Protein AF-A0AAW2QHE3-F1 (afdb_monomer_lite)

pLDDT: mean 72.66, std 17.52, range [35.03, 93.75]

Foldseek 3Di:
DVVLVVVVVCVCVVPPPNDPPPCCVPVPDDPVLLVQQCSQVVCCVVVVDHDDLVPDEDEDPDDDPVVVVVSCVSNVHHHDDPQDADPQATDDPDPDDPVSCVSVVVVLVVVVVVCVPDPDDPVRSVVVNVVVVVVSVVVNCVVDPPPCVVVVVPPDD

Sequence (157 aa):
MEVWRIILHKRVQAAADFHYHWKCKEQGYCAICSGYKGCPDEFASDSGLKVNPNKSQVIVSRAAQSIRYEIVNIMGFQEGSLPIRYLGVPLVSTKLSIADCRPLLQKIDARLAGWSHLNLSFAGRTQLLRSVMSAMHAYWASIFLLRRQSLRKSKPE

Structure (mmCIF, N/CA/C/O backbone):
data_AF-A0AAW2QHE3-F1
#
_entry.id   AF-A0AAW2QHE3-F1
#
loop_
_atom_site.group_PDB
_atom_site.id
_atom_site.type_symbol
_atom_site.label_atom_id
_atom_site.label_alt_id
_atom_site.label_comp_id
_atom_site.label_asym_id
_atom_site.label_entity_id
_atom_site.label_seq_id
_atom_site.pdbx_PDB_ins_code
_atom_site.Cartn_x
_atom_site.Cartn_y
_atom_site.Cartn_z
_atom_site.occupancy
_atom_site.B_iso_or_equiv
_atom_site.auth_seq_id
_atom_site.auth_comp_id
_atom_site.auth_asym_id
_atom_site.auth_atom_id
_atom_site.pdbx_PDB_model_num
ATOM 1 N N . MET A 1 1 ? 3.419 -15.729 -7.453 1.00 39.88 1 MET A N 1
ATOM 2 C CA . MET A 1 1 ? 4.759 -15.156 -7.175 1.00 39.88 1 MET A CA 1
ATOM 3 C C . MET A 1 1 ? 5.870 -16.170 -7.432 1.00 39.88 1 MET A C 1
ATOM 5 O O . MET A 1 1 ? 6.833 -15.818 -8.096 1.00 39.88 1 MET A O 1
ATOM 9 N N . GLU A 1 2 ? 5.742 -17.424 -6.987 1.00 38.22 2 GLU A N 1
ATOM 10 C CA . GLU A 1 2 ? 6.794 -18.442 -7.177 1.00 38.22 2 GLU A CA 1
ATOM 11 C C . GLU A 1 2 ? 6.961 -18.906 -8.629 1.00 38.22 2 GLU A C 1
ATOM 13 O O . GLU A 1 2 ? 8.087 -18.998 -9.098 1.00 38.22 2 GLU A O 1
ATOM 18 N N . VAL A 1 3 ? 5.867 -19.068 -9.384 1.00 50.09 3 VAL A N 1
ATOM 19 C CA . VAL A 1 3 ? 5.917 -19.386 -10.828 1.00 50.09 3 VAL A CA 1
ATOM 20 C C . VAL A 1 3 ? 6.666 -18.305 -11.614 1.00 50.09 3 VAL A C 1
ATOM 22 O O . VAL A 1 3 ? 7.524 -18.609 -12.433 1.00 50.09 3 VAL A O 1
ATOM 25 N N . TRP A 1 4 ? 6.421 -17.034 -11.286 1.00 45.84 4 TRP A N 1
ATOM 26 C CA . TRP A 1 4 ? 7.129 -15.891 -11.868 1.00 45.84 4 TRP A CA 1
ATOM 27 C C . TRP A 1 4 ? 8.627 -15.937 -11.560 1.00 45.84 4 TRP A C 1
ATOM 29 O O . TRP A 1 4 ? 9.453 -15.741 -12.443 1.00 45.84 4 TRP A O 1
ATOM 39 N N . ARG A 1 5 ? 8.985 -16.264 -10.312 1.00 46.84 5 ARG A N 1
ATOM 40 C CA . ARG A 1 5 ? 10.380 -16.439 -9.904 1.00 46.84 5 ARG A CA 1
ATOM 41 C C . ARG A 1 5 ? 11.038 -17.595 -10.661 1.00 46.84 5 ARG A C 1
ATOM 43 O O . ARG A 1 5 ? 12.175 -17.442 -11.081 1.00 46.84 5 ARG A O 1
ATOM 50 N N . ILE A 1 6 ? 10.329 -18.703 -10.880 1.00 56.22 6 ILE A N 1
ATOM 51 C CA . ILE A 1 6 ? 10.828 -19.882 -11.604 1.00 56.22 6 ILE A CA 1
ATOM 52 C C . ILE A 1 6 ? 11.021 -19.583 -13.097 1.00 56.22 6 ILE A C 1
ATOM 54 O O . ILE A 1 6 ? 12.075 -19.909 -13.632 1.00 56.22 6 ILE A O 1
ATOM 58 N N . ILE A 1 7 ? 10.060 -18.934 -13.762 1.00 56.41 7 ILE A N 1
ATOM 59 C CA . ILE A 1 7 ? 10.158 -18.562 -15.187 1.00 56.41 7 ILE A CA 1
ATOM 60 C C . ILE A 1 7 ? 11.311 -17.574 -15.405 1.00 56.41 7 ILE A C 1
ATOM 62 O O . ILE A 1 7 ? 12.129 -17.748 -16.307 1.00 56.41 7 ILE A O 1
ATOM 66 N N . LEU A 1 8 ? 11.436 -16.577 -14.526 1.00 55.56 8 LEU A N 1
ATOM 67 C CA . LEU A 1 8 ? 12.483 -15.563 -14.622 1.00 55.56 8 LEU A CA 1
ATOM 68 C C . LEU A 1 8 ? 13.872 -16.159 -14.343 1.00 55.56 8 LEU A C 1
ATOM 70 O O . LEU A 1 8 ? 14.822 -15.856 -15.059 1.00 55.56 8 LEU A O 1
ATOM 74 N N . HIS A 1 9 ? 13.987 -17.075 -13.376 1.00 57.12 9 HIS A N 1
ATOM 75 C CA . HIS A 1 9 ? 15.238 -17.788 -13.097 1.00 57.12 9 HIS A CA 1
ATOM 76 C C . HIS A 1 9 ? 15.621 -18.750 -14.229 1.00 57.12 9 HIS A C 1
ATOM 78 O O . HIS A 1 9 ? 16.792 -18.832 -14.588 1.00 57.12 9 HIS A O 1
ATOM 84 N N . LYS A 1 10 ? 14.635 -19.421 -14.845 1.00 56.66 10 LYS A N 1
ATOM 85 C CA . LYS A 1 10 ? 14.847 -20.267 -16.026 1.00 56.66 10 LYS A CA 1
ATOM 86 C C . LYS A 1 10 ? 15.355 -19.459 -17.218 1.00 56.66 10 LYS A C 1
ATOM 88 O O . LYS A 1 10 ? 16.296 -19.904 -17.855 1.00 56.66 10 LYS A O 1
ATOM 93 N N . ARG A 1 11 ? 14.816 -18.262 -17.488 1.00 55.47 11 ARG A N 1
ATOM 94 C CA . ARG A 1 11 ? 15.337 -17.373 -18.547 1.00 55.47 11 ARG A CA 1
ATOM 95 C C . ARG A 1 11 ? 16.742 -16.842 -18.243 1.00 55.47 11 ARG A C 1
ATOM 97 O O . ARG A 1 11 ? 17.575 -16.833 -19.141 1.00 55.47 11 ARG A O 1
ATOM 104 N N . VAL A 1 12 ? 17.026 -16.459 -16.994 1.00 55.12 12 VAL A N 1
ATOM 105 C CA . VAL A 1 12 ? 18.372 -16.013 -16.573 1.00 55.12 12 VAL A CA 1
ATOM 106 C C . VAL A 1 12 ? 19.411 -17.134 -16.702 1.00 55.12 12 VAL A C 1
ATOM 108 O O . VAL A 1 12 ? 20.562 -16.854 -17.007 1.00 55.12 12 VAL A O 1
ATOM 111 N N . GLN A 1 13 ? 19.020 -18.395 -16.495 1.00 54.12 13 GLN A N 1
ATOM 112 C CA . GLN A 1 13 ? 19.918 -19.551 -16.618 1.00 54.12 13 GLN A CA 1
ATOM 113 C C . GLN A 1 13 ? 19.996 -20.131 -18.042 1.00 54.12 13 GLN A C 1
ATOM 115 O O . GLN A 1 13 ? 21.021 -20.705 -18.393 1.00 54.12 13 GLN A O 1
ATOM 120 N N . ALA A 1 14 ? 18.937 -20.012 -18.850 1.00 51.56 14 ALA A N 1
ATOM 121 C CA . ALA A 1 14 ? 18.872 -20.572 -20.205 1.00 51.56 14 ALA A CA 1
ATOM 122 C C . ALA A 1 14 ? 19.463 -19.649 -21.281 1.00 51.56 14 ALA A C 1
ATOM 124 O O . ALA A 1 14 ? 19.868 -20.124 -22.339 1.00 51.56 14 ALA A O 1
ATOM 125 N N . ALA A 1 15 ? 19.526 -18.341 -21.033 1.00 48.72 15 ALA A N 1
ATOM 126 C CA . ALA A 1 15 ? 20.199 -17.416 -21.930 1.00 48.72 15 ALA A CA 1
ATOM 127 C C . ALA A 1 15 ? 21.711 -17.429 -21.643 1.00 48.72 15 ALA A C 1
ATOM 129 O O . ALA A 1 15 ? 22.177 -16.742 -20.737 1.00 48.72 15 ALA A O 1
ATOM 130 N N . ALA A 1 16 ? 22.481 -18.174 -22.444 1.00 47.75 16 ALA A N 1
ATOM 131 C CA . ALA A 1 16 ? 23.953 -18.135 -22.436 1.00 47.75 16 ALA A CA 1
ATOM 132 C C . ALA A 1 16 ? 24.515 -16.715 -22.690 1.00 47.75 16 ALA A C 1
ATOM 134 O O . ALA A 1 16 ? 25.653 -16.409 -22.338 1.00 47.75 16 ALA A O 1
ATOM 135 N N . ASP A 1 17 ? 23.676 -15.833 -23.235 1.00 45.47 17 ASP A N 1
ATOM 136 C CA . ASP A 1 17 ? 24.003 -14.459 -23.608 1.00 45.47 17 ASP A CA 1
ATOM 137 C C . ASP A 1 17 ? 23.565 -13.443 -22.542 1.00 45.47 17 ASP A C 1
ATOM 139 O O . ASP A 1 17 ? 23.860 -12.251 -22.665 1.00 45.47 17 ASP A O 1
ATOM 143 N N . PHE A 1 18 ? 22.872 -13.884 -21.480 1.00 43.06 18 PHE A N 1
ATOM 144 C CA . PHE A 1 18 ? 22.480 -13.024 -20.364 1.00 43.06 18 PHE A CA 1
ATOM 145 C C . PHE A 1 18 ? 23.678 -12.784 -19.442 1.00 43.06 18 PHE A C 1
ATOM 147 O O . PHE A 1 18 ? 23.750 -13.218 -18.294 1.00 43.06 18 PHE A O 1
ATOM 154 N N . HIS A 1 19 ? 24.650 -12.055 -19.971 1.00 40.41 19 HIS A N 1
ATOM 155 C CA . HIS A 1 19 ? 25.716 -11.472 -19.187 1.00 40.41 19 HIS A CA 1
ATOM 156 C C . HIS A 1 19 ? 25.174 -10.210 -18.516 1.00 40.41 19 HIS A C 1
ATOM 158 O O . HIS A 1 19 ? 24.607 -9.335 -19.175 1.00 40.41 19 HIS A O 1
ATOM 164 N N . TYR A 1 20 ? 25.402 -10.061 -17.208 1.00 42.09 20 TYR A N 1
ATOM 165 C CA . TYR A 1 20 ? 25.393 -8.734 -16.597 1.00 42.09 20 TYR A CA 1
ATOM 166 C C . TYR A 1 20 ? 26.471 -7.906 -17.307 1.00 42.09 20 TYR A C 1
ATOM 168 O O . TYR A 1 20 ? 27.653 -7.986 -16.983 1.00 42.09 20 TYR A O 1
ATOM 176 N N . HIS A 1 21 ? 26.080 -7.162 -18.342 1.00 39.59 21 HIS A N 1
ATOM 177 C CA . HIS A 1 21 ? 27.012 -6.374 -19.131 1.00 39.59 21 HIS A CA 1
ATOM 178 C C . HIS A 1 21 ? 27.640 -5.320 -18.212 1.00 39.59 21 HIS A C 1
ATOM 180 O O . HIS A 1 21 ? 26.931 -4.512 -17.615 1.00 39.59 21 HIS A O 1
ATOM 186 N N . TRP A 1 22 ? 28.964 -5.304 -18.070 1.00 38.88 22 TRP A N 1
ATOM 187 C CA . TRP A 1 22 ? 29.654 -4.435 -17.106 1.00 38.88 22 TRP A CA 1
ATOM 188 C C . TRP A 1 22 ? 29.427 -2.927 -17.366 1.00 38.88 22 TRP A C 1
ATOM 190 O O . TRP A 1 22 ? 29.442 -2.137 -16.423 1.00 38.88 22 TRP A O 1
ATOM 200 N N . LYS A 1 23 ? 29.098 -2.529 -18.612 1.00 35.03 23 LYS A N 1
ATOM 201 C CA . LYS A 1 23 ? 28.626 -1.163 -18.962 1.00 35.03 23 LYS A CA 1
ATOM 202 C C . LYS A 1 23 ? 27.158 -0.852 -18.607 1.00 35.03 23 LYS A C 1
ATOM 204 O O . LYS A 1 23 ? 26.720 0.280 -18.776 1.00 35.03 23 LYS A O 1
ATOM 209 N N . CYS A 1 24 ? 26.394 -1.794 -18.047 1.00 41.78 24 CYS A N 1
ATOM 210 C CA . CYS A 1 24 ? 25.047 -1.538 -17.502 1.00 41.78 24 CYS A CA 1
ATOM 211 C C . CYS A 1 24 ? 25.076 -0.528 -16.327 1.00 41.78 24 CYS A C 1
ATOM 213 O O . CYS A 1 24 ? 24.054 0.032 -15.943 1.00 41.78 24 CYS A O 1
ATOM 215 N N . LYS A 1 25 ? 26.275 -0.230 -15.807 1.00 42.94 25 LYS A N 1
ATOM 216 C CA . LYS A 1 25 ? 26.558 0.837 -14.842 1.00 42.94 25 LYS A CA 1
ATOM 217 C C . LYS A 1 25 ? 26.363 2.259 -15.400 1.00 42.94 25 LYS A C 1
ATOM 219 O O . LYS A 1 25 ? 26.187 3.173 -14.603 1.00 42.94 25 LYS A O 1
ATOM 224 N N . GLU A 1 26 ? 26.374 2.449 -16.725 1.00 43.00 26 GLU A N 1
ATOM 225 C CA . GLU A 1 26 ? 26.366 3.786 -17.351 1.00 43.00 26 GLU A CA 1
ATOM 226 C C . GLU A 1 26 ? 25.028 4.183 -18.008 1.00 43.00 26 GLU A C 1
ATOM 228 O O . GLU A 1 26 ? 24.789 5.370 -18.200 1.00 43.00 26 GLU A O 1
ATOM 233 N N . GLN A 1 27 ? 24.116 3.242 -18.303 1.00 41.81 27 GLN A N 1
ATOM 234 C CA . GLN A 1 27 ? 22.815 3.530 -18.960 1.00 41.81 27 GLN A CA 1
ATOM 235 C C . GLN A 1 27 ? 21.631 2.708 -18.383 1.00 41.81 27 GLN A C 1
ATOM 237 O O . GLN A 1 27 ? 20.646 2.423 -19.062 1.00 41.81 27 GLN A O 1
ATOM 242 N N . GLY A 1 28 ? 21.748 2.280 -17.121 1.00 44.91 28 GLY A N 1
ATOM 243 C CA . GLY A 1 28 ? 21.111 1.102 -16.507 1.00 44.91 28 GLY A CA 1
ATOM 244 C C . GLY A 1 28 ? 19.583 0.989 -16.385 1.00 44.91 28 GLY A C 1
ATOM 245 O O . GLY A 1 28 ? 19.098 0.798 -15.273 1.00 44.91 28 GLY A O 1
ATOM 246 N N . TYR A 1 29 ? 18.828 0.979 -17.491 1.00 51.69 29 TYR A N 1
ATOM 247 C CA . TYR A 1 29 ? 17.392 0.624 -17.464 1.00 51.69 29 TYR A CA 1
ATOM 248 C C . TYR A 1 29 ? 16.896 -0.251 -18.637 1.00 51.69 29 TYR A C 1
ATOM 250 O O . TYR A 1 29 ? 15.904 -0.963 -18.479 1.00 51.69 29 TYR A O 1
ATOM 258 N N . CYS A 1 30 ? 17.577 -0.276 -19.790 1.00 48.91 30 CYS A N 1
ATOM 259 C CA . CYS A 1 30 ? 17.009 -0.850 -21.022 1.00 48.91 30 CYS A CA 1
ATOM 260 C C . CYS A 1 30 ? 16.897 -2.399 -21.024 1.00 48.91 30 CYS A C 1
ATOM 262 O O . CYS A 1 30 ? 15.882 -2.947 -21.450 1.00 48.91 30 CYS A O 1
ATOM 264 N N . ALA A 1 31 ? 17.869 -3.136 -20.464 1.00 51.91 31 ALA A N 1
ATOM 265 C CA . ALA A 1 31 ? 17.868 -4.611 -20.505 1.00 51.91 31 ALA A CA 1
ATOM 266 C C . ALA A 1 31 ? 16.744 -5.264 -19.671 1.00 51.91 31 ALA A C 1
ATOM 268 O O . ALA A 1 31 ? 16.167 -6.275 -20.072 1.00 51.91 31 ALA A O 1
ATOM 269 N N . ILE A 1 32 ? 16.395 -4.664 -18.528 1.00 57.19 32 ILE A N 1
ATOM 270 C CA . ILE A 1 32 ? 15.312 -5.152 -17.657 1.00 57.19 32 ILE A CA 1
ATOM 271 C C . ILE A 1 32 ? 13.948 -4.906 -18.318 1.00 57.19 32 ILE A C 1
ATOM 273 O O . ILE A 1 32 ? 13.085 -5.783 -18.293 1.00 57.19 32 ILE A O 1
ATOM 277 N N . CYS A 1 33 ? 13.768 -3.742 -18.952 1.00 56.00 33 CYS A N 1
ATOM 278 C CA . CYS A 1 33 ? 12.519 -3.379 -19.623 1.00 56.00 33 CYS A CA 1
ATOM 279 C C . CYS A 1 33 ? 12.259 -4.260 -20.855 1.00 56.00 33 CYS A C 1
ATOM 281 O O . CYS A 1 33 ? 11.142 -4.741 -21.044 1.00 56.00 33 CYS A O 1
ATOM 283 N N . SER A 1 34 ? 13.296 -4.547 -21.648 1.00 57.78 34 SER A N 1
ATOM 284 C CA . SER A 1 34 ? 13.187 -5.431 -22.816 1.00 57.78 34 SER A CA 1
ATOM 285 C C . SER A 1 34 ? 12.865 -6.878 -22.431 1.00 57.78 34 SER A C 1
ATOM 287 O O . SER A 1 34 ? 12.034 -7.515 -23.075 1.00 57.78 34 SER A O 1
ATOM 289 N N . GLY A 1 35 ? 13.449 -7.388 -21.339 1.00 62.81 35 GLY A N 1
ATOM 290 C CA . GLY A 1 35 ? 13.117 -8.714 -20.809 1.00 62.81 35 GLY A CA 1
ATOM 291 C C . GLY A 1 35 ? 11.685 -8.809 -20.271 1.00 62.81 35 GLY A C 1
ATOM 292 O O . GLY A 1 35 ? 11.034 -9.844 -20.432 1.00 62.81 35 GLY A O 1
ATOM 293 N N . TYR A 1 36 ? 11.171 -7.725 -19.677 1.00 67.56 36 TYR A N 1
ATOM 294 C CA . TYR A 1 36 ? 9.795 -7.670 -19.189 1.00 67.56 36 TYR A CA 1
ATOM 295 C C . TYR A 1 36 ? 8.781 -7.696 -20.332 1.00 67.56 36 TYR A C 1
ATOM 297 O O . TYR A 1 36 ? 7.765 -8.347 -20.174 1.00 67.56 36 TYR A O 1
ATOM 305 N N . LYS A 1 37 ? 9.033 -7.068 -21.488 1.00 67.75 37 LYS A N 1
ATOM 306 C CA . LYS A 1 37 ? 8.039 -6.990 -22.576 1.00 67.75 37 LYS A CA 1
ATOM 307 C C . LYS A 1 37 ? 7.533 -8.358 -23.063 1.00 67.75 37 LYS A C 1
ATOM 309 O O . LYS A 1 37 ? 6.347 -8.490 -23.320 1.00 67.75 37 LYS A O 1
ATOM 314 N N . GLY A 1 38 ? 8.397 -9.373 -23.147 1.00 68.12 38 GLY A N 1
ATOM 315 C CA . GLY A 1 38 ? 8.006 -10.718 -23.609 1.00 68.12 38 GLY A CA 1
ATOM 316 C C . GLY A 1 38 ? 7.483 -11.664 -22.518 1.00 68.12 38 GLY A C 1
ATOM 317 O O . GLY A 1 38 ? 6.858 -12.673 -22.8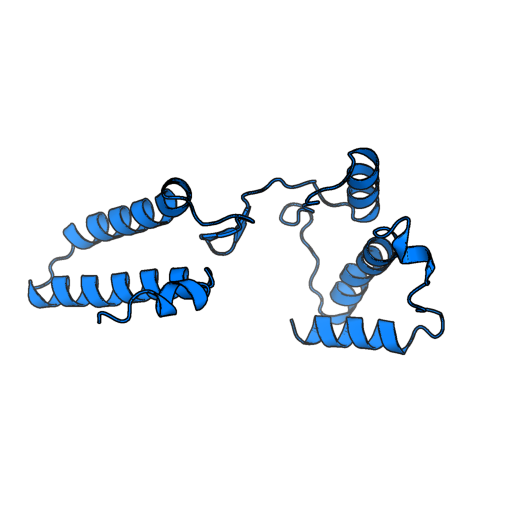23 1.00 68.12 38 GLY A O 1
ATOM 318 N N . CYS A 1 39 ? 7.726 -11.361 -21.242 1.00 72.94 39 CYS A N 1
ATOM 319 C CA . CYS A 1 39 ? 7.402 -12.262 -20.130 1.00 72.94 39 CYS A CA 1
ATOM 320 C C . CYS A 1 39 ? 5.883 -12.383 -19.842 1.00 72.94 39 CYS A C 1
ATOM 322 O O . CYS A 1 39 ? 5.415 -13.494 -19.593 1.00 72.94 39 CYS A O 1
ATOM 324 N N . PRO A 1 40 ? 5.075 -11.302 -19.889 1.00 78.19 40 PRO A N 1
ATOM 325 C CA . PRO A 1 40 ? 3.627 -11.372 -19.731 1.00 78.19 40 PRO A CA 1
ATOM 326 C C . PRO A 1 40 ? 2.933 -12.242 -20.774 1.00 78.19 40 PRO A C 1
ATOM 328 O O . PRO A 1 40 ? 1.981 -12.929 -20.419 1.00 78.19 40 PRO A O 1
ATOM 331 N N . ASP A 1 41 ? 3.400 -12.223 -22.023 1.00 79.69 41 ASP A N 1
ATOM 332 C CA . ASP A 1 41 ? 2.791 -12.993 -23.111 1.00 79.69 41 ASP A CA 1
ATOM 333 C C . ASP A 1 41 ? 3.085 -14.492 -22.963 1.00 79.69 41 ASP A C 1
ATOM 335 O O . ASP A 1 41 ? 2.179 -15.315 -23.087 1.00 79.69 41 ASP A O 1
ATOM 339 N N . GLU A 1 42 ? 4.318 -14.852 -22.590 1.00 79.44 42 GLU A N 1
ATOM 340 C CA . GLU A 1 42 ? 4.680 -16.233 -22.236 1.00 79.44 42 GLU A CA 1
ATOM 341 C C . GLU A 1 42 ? 3.903 -16.720 -21.010 1.00 79.44 42 GLU A C 1
ATOM 343 O O . GLU A 1 42 ? 3.304 -17.793 -21.028 1.00 79.44 42 GLU A O 1
ATOM 348 N N . PHE A 1 43 ? 3.824 -15.897 -19.961 1.00 78.31 43 PHE A N 1
ATOM 349 C CA . PHE A 1 43 ? 3.026 -16.216 -18.781 1.00 78.31 43 PHE A CA 1
ATOM 350 C C . PHE A 1 43 ? 1.545 -16.389 -19.129 1.00 78.31 43 PHE A C 1
ATOM 352 O O . PHE A 1 43 ? 0.888 -17.271 -18.577 1.00 78.31 43 PHE A O 1
ATOM 359 N N . ALA A 1 44 ? 1.008 -15.575 -20.038 1.00 87.50 44 ALA A N 1
ATOM 360 C CA . ALA A 1 44 ? -0.365 -15.707 -20.500 1.00 87.50 44 ALA A CA 1
ATOM 361 C C . ALA A 1 44 ? -0.582 -16.994 -21.300 1.00 87.50 44 ALA A C 1
ATOM 363 O O . ALA A 1 44 ? -1.644 -17.598 -21.165 1.00 87.50 44 ALA A O 1
ATOM 364 N N . SER A 1 45 ? 0.411 -17.432 -22.079 1.00 87.19 45 SER A N 1
ATOM 365 C CA . SER A 1 45 ? 0.386 -18.720 -22.778 1.00 87.19 45 SER A CA 1
ATOM 366 C C . SER A 1 45 ? 0.366 -19.894 -21.796 1.00 87.19 45 SER A C 1
ATOM 368 O O . SER A 1 45 ? -0.466 -20.787 -21.927 1.00 87.19 45 SER A O 1
ATOM 370 N N . ASP A 1 46 ? 1.224 -19.865 -20.774 1.00 86.94 46 ASP A N 1
ATOM 371 C CA . ASP A 1 46 ? 1.365 -20.978 -19.826 1.00 86.94 46 ASP A CA 1
ATOM 372 C C . ASP A 1 46 ? 0.229 -21.045 -18.796 1.00 86.94 46 ASP A C 1
ATOM 374 O O . ASP A 1 46 ? -0.204 -22.124 -18.398 1.00 86.94 46 ASP A O 1
ATOM 378 N N . SER A 1 47 ? -0.246 -19.890 -18.322 1.00 89.12 47 SER A N 1
ATOM 379 C CA . SER A 1 47 ? -1.253 -19.808 -17.252 1.00 89.12 47 SER A CA 1
ATOM 380 C C . SER A 1 47 ? -2.676 -19.542 -17.746 1.00 89.12 47 SER A C 1
ATOM 382 O O . SER A 1 47 ? -3.619 -19.652 -16.963 1.00 89.12 47 SER A O 1
ATOM 384 N N . GLY A 1 48 ? -2.846 -19.127 -19.006 1.00 88.88 48 GLY A N 1
ATOM 385 C CA . GLY A 1 48 ? -4.114 -18.620 -19.538 1.00 88.88 48 GLY A CA 1
ATOM 386 C C . GLY A 1 48 ? -4.519 -17.233 -19.014 1.00 88.88 48 GLY A C 1
ATOM 387 O O . GLY A 1 48 ? -5.597 -16.741 -19.351 1.00 88.88 48 GLY A O 1
ATOM 388 N N . LEU A 1 49 ? -3.692 -16.577 -18.187 1.00 88.62 49 LEU A N 1
ATOM 389 C CA . LEU A 1 49 ? -4.004 -15.285 -17.568 1.00 88.62 49 LEU A CA 1
ATOM 390 C C . LEU A 1 49 ? -3.368 -14.119 -18.332 1.00 88.62 49 LEU A C 1
ATOM 392 O O . LEU A 1 49 ? -2.150 -14.021 -18.433 1.00 88.62 49 LEU A O 1
ATOM 396 N N . LYS A 1 50 ? -4.190 -13.170 -18.793 1.00 88.56 50 LYS A N 1
ATOM 397 C CA . LYS A 1 50 ? -3.724 -11.954 -19.481 1.00 88.56 50 LYS A CA 1
ATOM 398 C C . LYS A 1 50 ? -3.630 -10.758 -18.537 1.00 88.56 50 LYS A C 1
ATOM 400 O O . LYS A 1 50 ? -4.510 -10.532 -17.704 1.00 88.56 50 LYS A O 1
ATOM 405 N N . VAL A 1 51 ? -2.581 -9.955 -18.704 1.00 86.94 51 VAL A N 1
ATOM 406 C CA . VAL A 1 51 ? -2.419 -8.686 -17.981 1.00 86.94 51 VAL A CA 1
ATOM 407 C C . VAL A 1 51 ? -3.469 -7.685 -18.459 1.00 86.94 51 VAL A C 1
ATOM 409 O O . VAL A 1 51 ? -3.719 -7.552 -19.653 1.00 86.94 51 VAL A O 1
ATOM 412 N N . ASN A 1 52 ? -4.082 -6.958 -17.522 1.00 89.19 52 ASN A N 1
ATOM 413 C CA . ASN A 1 52 ? -5.029 -5.898 -17.847 1.00 89.19 52 ASN A CA 1
ATOM 414 C C . ASN A 1 52 ? -4.292 -4.549 -17.971 1.00 89.19 52 ASN A C 1
ATOM 416 O O . ASN A 1 52 ? -3.909 -3.990 -16.940 1.00 89.19 52 ASN A O 1
ATOM 420 N N . PRO A 1 53 ? -4.135 -3.986 -19.182 1.00 84.44 53 PRO A N 1
ATOM 421 C CA . PRO A 1 53 ? -3.381 -2.749 -19.384 1.00 84.44 53 PRO A CA 1
ATOM 422 C C . PRO A 1 53 ? -4.033 -1.529 -18.719 1.00 84.44 53 PRO A C 1
ATOM 424 O O . PRO A 1 53 ? -3.334 -0.585 -18.376 1.00 84.44 53 PRO A O 1
ATOM 427 N N . ASN A 1 54 ? -5.344 -1.561 -18.458 1.00 86.81 54 ASN A N 1
ATOM 428 C CA . ASN A 1 54 ? -6.059 -0.458 -17.806 1.00 86.81 54 ASN A CA 1
ATOM 429 C C . ASN A 1 54 ? -5.845 -0.428 -16.287 1.00 86.81 54 ASN A C 1
ATOM 431 O O . ASN A 1 54 ? -6.067 0.598 -15.648 1.00 86.81 54 ASN A O 1
ATOM 435 N N . LYS A 1 55 ? -5.458 -1.561 -15.689 1.00 85.75 55 LYS A N 1
ATOM 436 C CA . LYS A 1 55 ? -5.160 -1.668 -14.249 1.00 85.75 55 LYS A CA 1
ATOM 437 C C . LYS A 1 55 ? -3.660 -1.654 -13.956 1.00 85.75 55 LYS A C 1
ATOM 439 O O . LYS A 1 55 ? -3.276 -1.467 -12.804 1.00 85.75 55 LYS A O 1
ATOM 444 N N . SER A 1 56 ? -2.837 -1.867 -14.977 1.00 87.19 56 SER A N 1
ATOM 445 C CA . SER A 1 56 ? -1.382 -1.902 -14.878 1.00 87.19 56 SER A CA 1
ATOM 446 C C . SER A 1 56 ? -0.790 -0.539 -15.207 1.00 87.19 56 SER A C 1
ATOM 448 O O . SER A 1 56 ? -1.107 0.062 -16.229 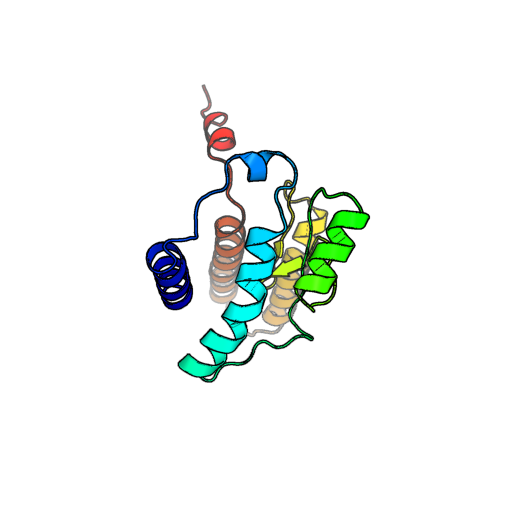1.00 87.19 56 SER A O 1
ATOM 450 N N . GLN A 1 57 ? 0.093 -0.060 -14.339 1.00 88.00 57 GLN A N 1
ATOM 451 C CA . GLN A 1 57 ? 0.787 1.213 -14.502 1.00 88.00 57 GLN A CA 1
ATOM 452 C C . GLN A 1 57 ? 2.270 1.028 -14.206 1.00 88.00 57 GLN A C 1
ATOM 454 O O . GLN A 1 57 ? 2.646 0.210 -13.362 1.00 88.00 57 GLN A O 1
ATOM 459 N N . VAL A 1 58 ? 3.107 1.810 -14.881 1.00 87.50 58 VAL A N 1
ATOM 460 C CA . VAL A 1 58 ? 4.551 1.849 -14.646 1.00 87.50 58 VAL A CA 1
ATOM 461 C C . VAL A 1 58 ? 4.882 3.127 -13.895 1.00 87.50 58 VAL A C 1
ATOM 463 O O . VAL A 1 58 ? 4.574 4.223 -14.350 1.00 87.50 58 VAL A O 1
ATOM 466 N N . ILE A 1 59 ? 5.521 2.985 -12.737 1.00 84.44 59 ILE A N 1
ATOM 467 C CA . ILE A 1 59 ? 6.020 4.117 -11.958 1.00 84.44 59 ILE A CA 1
ATOM 468 C C . ILE A 1 59 ? 7.536 4.124 -12.058 1.00 84.44 59 ILE A C 1
ATOM 470 O O . ILE A 1 59 ? 8.194 3.178 -11.621 1.00 84.44 59 ILE A O 1
ATOM 474 N N . VAL A 1 60 ? 8.098 5.223 -12.551 1.00 82.50 60 VAL A N 1
ATOM 475 C CA . VAL A 1 60 ? 9.549 5.408 -12.608 1.00 82.50 60 VAL A CA 1
ATOM 476 C C . VAL A 1 60 ? 9.981 6.438 -11.567 1.00 82.50 60 VAL A C 1
ATOM 478 O O . VAL A 1 60 ? 9.830 7.653 -11.734 1.00 82.50 60 VAL A O 1
ATOM 481 N N . SER A 1 61 ? 10.554 5.956 -10.465 1.00 77.19 61 SER A N 1
ATOM 482 C CA . SER A 1 61 ? 11.118 6.830 -9.435 1.00 77.19 61 SER A CA 1
ATOM 483 C C . SER A 1 61 ? 12.509 7.330 -9.840 1.00 77.19 61 SER A C 1
ATOM 485 O O . SER A 1 61 ? 13.336 6.527 -10.257 1.00 77.19 61 SER A O 1
ATOM 487 N N . ARG A 1 62 ? 12.783 8.632 -9.657 1.00 74.81 62 ARG A N 1
ATOM 488 C CA . ARG A 1 62 ? 14.118 9.252 -9.831 1.00 74.81 62 ARG A CA 1
ATOM 489 C C . ARG A 1 62 ? 14.809 8.937 -11.175 1.00 74.81 62 ARG A C 1
ATOM 491 O O . ARG A 1 62 ? 15.908 8.396 -11.192 1.00 74.81 62 ARG A O 1
ATOM 498 N N . ALA A 1 63 ? 14.195 9.332 -12.290 1.00 79.06 63 ALA A N 1
ATOM 499 C CA . ALA A 1 63 ? 14.804 9.251 -13.621 1.00 79.06 63 ALA A CA 1
ATOM 500 C C . ALA A 1 63 ? 14.581 10.545 -14.418 1.00 79.06 63 ALA A C 1
ATOM 502 O O . ALA A 1 63 ? 13.632 11.285 -14.147 1.00 79.06 63 ALA A O 1
ATOM 503 N N . ALA A 1 64 ? 15.455 10.803 -15.395 1.00 81.56 64 ALA A N 1
ATOM 504 C CA . ALA A 1 64 ? 15.283 11.891 -16.356 1.00 81.56 64 ALA A CA 1
ATOM 505 C C . ALA A 1 64 ? 14.050 11.644 -17.244 1.00 81.56 64 ALA A C 1
ATOM 507 O O . ALA A 1 64 ? 13.701 10.495 -17.517 1.00 81.56 64 ALA A O 1
ATOM 508 N N . GLN A 1 65 ? 13.404 12.714 -17.716 1.00 83.19 65 GLN A N 1
ATOM 509 C CA . GLN A 1 65 ? 12.150 12.608 -18.473 1.00 83.19 65 GLN A CA 1
ATOM 510 C C . GLN A 1 65 ? 12.298 11.799 -19.770 1.00 83.19 65 GLN A C 1
ATOM 512 O O . GLN A 1 65 ? 11.395 11.046 -20.125 1.00 83.19 65 GLN A O 1
ATOM 517 N N . SER A 1 66 ? 13.453 11.897 -20.434 1.00 81.81 66 SER A N 1
ATOM 518 C CA . SER A 1 66 ? 13.783 11.098 -21.620 1.00 81.81 66 SER A CA 1
ATOM 519 C C . SER A 1 66 ? 13.759 9.595 -21.330 1.00 81.81 66 SER A C 1
ATOM 521 O O . SER A 1 66 ? 13.118 8.835 -22.049 1.00 81.81 66 SER A O 1
ATOM 523 N N . ILE A 1 67 ? 14.380 9.181 -20.223 1.00 80.69 67 ILE A N 1
ATOM 524 C CA . ILE A 1 67 ? 14.448 7.779 -19.789 1.00 80.69 67 ILE A CA 1
ATOM 525 C C . ILE A 1 67 ? 13.061 7.274 -19.380 1.00 80.69 67 ILE A C 1
ATOM 527 O O . ILE A 1 67 ? 12.696 6.142 -19.684 1.00 80.69 67 ILE A O 1
ATOM 531 N N . ARG A 1 68 ? 12.254 8.108 -18.710 1.00 82.00 68 ARG A N 1
ATOM 532 C CA . ARG A 1 68 ? 10.874 7.741 -18.353 1.00 82.00 68 ARG A CA 1
ATOM 533 C C . ARG A 1 68 ? 10.042 7.420 -19.586 1.00 82.00 68 ARG A C 1
ATOM 535 O O . ARG A 1 68 ? 9.395 6.378 -19.618 1.00 82.00 68 ARG A O 1
ATOM 542 N N . TYR A 1 69 ? 10.105 8.288 -20.594 1.00 83.56 69 TYR A N 1
ATOM 543 C CA . TYR A 1 69 ? 9.378 8.097 -21.843 1.00 83.56 69 TYR A CA 1
ATOM 544 C C . TYR A 1 69 ? 9.807 6.809 -22.556 1.00 83.56 69 TYR A C 1
ATOM 546 O O . TYR A 1 69 ? 8.960 6.038 -22.999 1.00 83.56 69 TYR A O 1
ATOM 554 N N . GLU A 1 70 ? 11.113 6.534 -22.603 1.00 83.50 70 GLU A N 1
ATOM 555 C CA . GLU A 1 70 ? 11.646 5.304 -23.190 1.00 83.50 70 GLU A CA 1
ATOM 556 C C . GLU A 1 70 ? 11.121 4.052 -22.468 1.00 83.50 70 GLU A C 1
ATOM 558 O O . GLU A 1 70 ? 10.608 3.137 -23.110 1.00 83.50 70 GLU A O 1
ATOM 563 N N . ILE A 1 71 ? 11.161 4.035 -21.131 1.00 81.62 71 ILE A N 1
ATOM 564 C CA . ILE A 1 71 ? 10.662 2.915 -20.318 1.00 81.62 71 ILE A CA 1
ATOM 565 C C . ILE A 1 71 ? 9.164 2.692 -20.548 1.00 81.62 71 ILE A C 1
ATOM 567 O O . ILE A 1 71 ? 8.732 1.558 -20.758 1.00 81.62 71 ILE A O 1
ATOM 571 N N . VAL A 1 72 ? 8.368 3.762 -20.525 1.00 84.19 72 VAL A N 1
ATOM 572 C CA . VAL A 1 72 ? 6.916 3.701 -20.746 1.00 84.19 72 VAL A CA 1
ATOM 573 C C . VAL A 1 72 ? 6.607 3.152 -22.140 1.00 84.19 72 VAL A C 1
ATOM 575 O O . VAL A 1 72 ? 5.767 2.262 -22.276 1.00 84.19 72 VAL A O 1
ATOM 578 N N . ASN A 1 73 ? 7.338 3.603 -23.162 1.00 83.81 73 ASN A N 1
ATOM 579 C CA . ASN A 1 73 ? 7.167 3.149 -24.539 1.00 83.81 73 ASN A CA 1
ATOM 580 C C . ASN A 1 73 ? 7.575 1.677 -24.740 1.00 83.81 73 ASN A C 1
ATOM 582 O O . ASN A 1 73 ? 6.909 0.932 -25.460 1.00 83.81 73 ASN A O 1
ATOM 586 N N . ILE A 1 74 ? 8.643 1.221 -24.076 1.00 82.12 74 ILE A N 1
ATOM 587 C CA . ILE A 1 74 ? 9.048 -0.192 -24.113 1.00 82.12 74 ILE A CA 1
ATOM 588 C C . ILE A 1 74 ? 7.968 -1.065 -23.462 1.00 82.12 74 ILE A C 1
ATOM 590 O O . ILE A 1 74 ? 7.562 -2.068 -24.055 1.00 82.12 74 ILE A O 1
ATOM 594 N N . MET A 1 75 ? 7.494 -0.663 -22.279 1.00 80.38 75 MET A N 1
ATOM 595 C CA . MET A 1 75 ? 6.567 -1.430 -21.442 1.00 80.38 75 MET A CA 1
ATOM 596 C C . MET A 1 75 ? 5.122 -1.428 -21.963 1.00 80.38 75 MET A C 1
ATOM 598 O O . MET A 1 75 ? 4.403 -2.395 -21.736 1.00 80.38 75 MET A O 1
ATOM 602 N N . GLY A 1 76 ? 4.683 -0.367 -22.6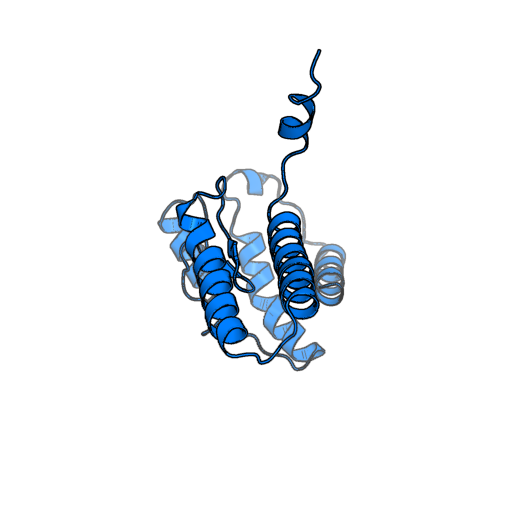48 1.00 80.75 76 GLY A N 1
ATOM 603 C CA . GLY A 1 76 ? 3.334 -0.265 -23.217 1.00 80.75 76 GLY A CA 1
ATOM 604 C C . GLY A 1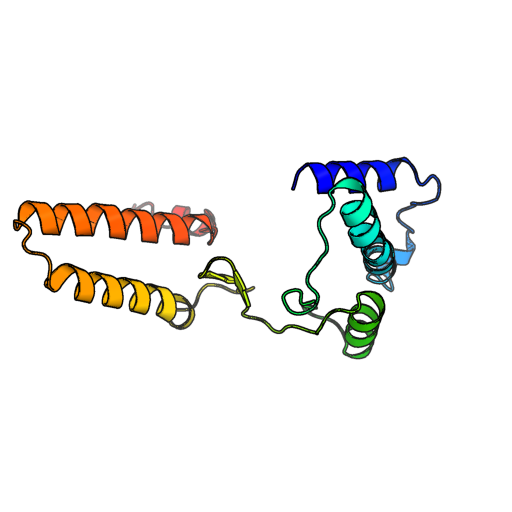 76 ? 2.207 -0.045 -22.195 1.00 80.75 76 GLY A C 1
ATOM 605 O O . GLY A 1 76 ? 1.038 -0.227 -22.528 1.00 80.75 76 GLY A O 1
ATOM 606 N N . PHE A 1 77 ? 2.534 0.344 -20.958 1.00 85.81 77 PHE A N 1
ATOM 607 C CA . PHE A 1 77 ? 1.560 0.684 -19.909 1.00 85.81 77 PHE A CA 1
ATOM 608 C C . PHE A 1 77 ? 1.523 2.189 -19.652 1.00 85.81 77 PHE A C 1
ATOM 610 O O . PHE A 1 77 ? 2.469 2.903 -19.964 1.00 85.81 77 PHE A O 1
ATOM 617 N N . GLN A 1 78 ? 0.447 2.666 -19.027 1.00 86.31 78 GLN A N 1
ATOM 618 C CA . GLN A 1 78 ? 0.332 4.068 -18.627 1.00 86.31 78 GLN A CA 1
ATOM 619 C C . GLN A 1 78 ? 1.338 4.420 -17.520 1.00 86.31 78 GLN A C 1
ATOM 621 O O . GLN A 1 78 ? 1.590 3.615 -16.616 1.00 86.31 78 GLN A O 1
ATOM 626 N N . GLU A 1 79 ? 1.893 5.633 -17.574 1.00 86.94 79 GLU A N 1
ATOM 627 C CA . GLU A 1 79 ? 2.746 6.158 -16.506 1.00 86.94 79 GLU A CA 1
ATOM 628 C C . GLU A 1 79 ? 1.895 6.474 -15.266 1.00 86.94 79 GLU A C 1
ATOM 630 O O . GLU A 1 79 ? 0.898 7.193 -15.338 1.00 86.94 79 GLU A O 1
ATOM 635 N N . GLY A 1 80 ? 2.281 5.911 -14.123 1.00 85.31 80 GLY A N 1
ATOM 636 C CA . GLY A 1 80 ? 1.653 6.153 -12.828 1.00 85.31 80 GLY A CA 1
ATOM 637 C C . GLY A 1 80 ? 2.489 7.084 -11.951 1.00 85.31 80 GLY A C 1
ATOM 638 O O . GLY A 1 80 ? 3.716 7.138 -12.058 1.00 85.31 80 GLY A O 1
ATOM 639 N N . SER A 1 81 ? 1.833 7.776 -11.020 1.00 82.94 81 SER A N 1
ATOM 640 C CA . SER A 1 81 ? 2.486 8.628 -10.023 1.00 82.94 81 SER A CA 1
ATOM 641 C C . SER A 1 81 ? 2.286 8.095 -8.603 1.00 82.94 81 SER A C 1
ATOM 643 O O . SER A 1 81 ? 1.283 7.458 -8.281 1.00 82.94 81 SER A O 1
ATOM 645 N N . LEU A 1 82 ? 3.270 8.336 -7.731 1.00 79.94 82 LEU A N 1
ATOM 646 C CA . LEU A 1 82 ? 3.135 8.065 -6.298 1.00 79.94 82 LEU A CA 1
ATOM 647 C C . LEU A 1 82 ? 2.381 9.216 -5.617 1.00 79.94 82 LEU A C 1
ATOM 649 O O . LEU A 1 82 ? 2.599 10.370 -5.992 1.00 79.94 82 LEU A O 1
ATOM 653 N N . PRO A 1 83 ? 1.575 8.939 -4.575 1.00 76.69 83 PRO A N 1
ATOM 654 C CA . PRO A 1 83 ? 1.389 7.647 -3.900 1.00 76.69 83 PRO A CA 1
ATOM 655 C C . PRO A 1 83 ? 0.308 6.754 -4.543 1.00 76.69 83 PRO A C 1
ATOM 657 O O . PRO A 1 83 ? -0.821 7.189 -4.761 1.00 76.69 83 PRO A O 1
ATOM 660 N N . ILE A 1 84 ? 0.616 5.469 -4.764 1.00 80.38 84 ILE A N 1
ATOM 661 C CA . ILE A 1 84 ? -0.357 4.472 -5.260 1.00 80.38 84 ILE A CA 1
ATOM 662 C C . ILE A 1 84 ? -0.995 3.729 -4.093 1.00 80.38 84 ILE A C 1
ATOM 664 O O . ILE A 1 84 ? -0.337 3.437 -3.104 1.00 80.38 84 ILE A O 1
ATOM 668 N N . ARG A 1 85 ? -2.277 3.371 -4.197 1.00 80.50 85 ARG A N 1
ATOM 669 C CA . ARG A 1 85 ? -2.945 2.513 -3.208 1.00 80.50 85 ARG A CA 1
ATOM 670 C C . ARG A 1 85 ? -2.826 1.046 -3.606 1.00 80.50 85 ARG A C 1
ATOM 672 O O . ARG A 1 85 ? -3.369 0.644 -4.629 1.00 80.50 85 ARG A O 1
ATOM 679 N N . TYR A 1 86 ? -2.203 0.239 -2.754 1.00 84.00 86 TYR A N 1
ATOM 680 C CA . TYR A 1 86 ? -2.150 -1.212 -2.910 1.00 84.00 86 TYR A CA 1
ATOM 681 C C . TYR A 1 86 ? -2.840 -1.884 -1.728 1.00 84.00 86 TYR A C 1
ATOM 683 O O . TYR A 1 86 ? -2.544 -1.583 -0.573 1.00 84.00 86 TYR A O 1
ATOM 691 N N . LEU A 1 87 ? -3.828 -2.738 -2.018 1.00 83.12 87 LEU A N 1
ATOM 692 C CA . LEU A 1 87 ? -4.659 -3.422 -1.013 1.00 83.12 87 LEU A CA 1
ATOM 693 C C . LEU A 1 87 ? -5.291 -2.472 0.030 1.00 83.12 87 LEU A C 1
ATOM 695 O O . LEU A 1 87 ? -5.558 -2.832 1.173 1.00 83.12 87 LEU A O 1
ATOM 699 N N . GLY A 1 88 ? -5.566 -1.229 -0.374 1.00 79.62 88 GLY A N 1
ATOM 700 C CA . GLY A 1 88 ? -6.183 -0.222 0.487 1.00 79.62 88 GLY A CA 1
ATOM 701 C C . GLY A 1 88 ? -5.225 0.494 1.443 1.00 79.62 88 GLY A C 1
ATOM 702 O O . GLY A 1 88 ? -5.723 1.187 2.336 1.00 79.62 88 GLY A O 1
ATOM 703 N N . VAL A 1 89 ? -3.911 0.353 1.239 1.00 81.94 89 VAL A N 1
ATOM 704 C CA . VAL A 1 89 ? -2.839 1.066 1.945 1.00 81.94 89 VAL A CA 1
ATOM 705 C C . VAL A 1 89 ? -2.047 1.910 0.936 1.00 81.94 89 VAL A C 1
ATOM 707 O O . VAL A 1 89 ? -1.769 1.429 -0.166 1.00 81.94 89 VAL A O 1
ATOM 710 N N . PRO A 1 90 ? -1.711 3.174 1.248 1.00 82.38 90 PRO A N 1
ATOM 711 C CA . PRO A 1 90 ? -0.861 3.971 0.374 1.00 82.38 90 PRO A CA 1
ATOM 712 C C . PRO A 1 90 ? 0.571 3.417 0.379 1.00 82.38 90 PRO A C 1
ATOM 714 O O . PRO A 1 90 ? 1.228 3.337 1.415 1.00 82.38 90 PRO A O 1
ATOM 717 N N . LEU A 1 91 ? 1.056 3.045 -0.800 1.00 80.56 91 LEU A N 1
ATOM 718 C CA . LEU A 1 91 ? 2.460 2.794 -1.077 1.00 80.56 91 LEU A CA 1
ATOM 719 C C . LEU A 1 91 ? 3.153 4.144 -1.231 1.00 80.56 91 LEU A C 1
ATOM 721 O O . LEU A 1 91 ? 3.055 4.808 -2.266 1.00 80.56 91 LEU A O 1
ATOM 725 N N . VAL A 1 92 ? 3.841 4.548 -0.170 1.00 76.19 92 VAL A N 1
ATOM 726 C CA . VAL A 1 92 ? 4.641 5.771 -0.131 1.00 76.19 92 VAL A CA 1
ATOM 727 C C . VAL A 1 92 ? 6.111 5.382 -0.018 1.00 76.19 92 VAL A C 1
ATOM 729 O O . VAL A 1 92 ? 6.470 4.481 0.736 1.00 76.19 92 VAL A O 1
ATOM 732 N N . SER A 1 93 ? 6.981 6.068 -0.762 1.00 67.94 93 SER A N 1
ATOM 733 C CA . SER A 1 93 ? 8.435 5.859 -0.677 1.00 67.94 93 SER A CA 1
ATOM 734 C C . SER A 1 93 ? 9.059 6.487 0.583 1.00 67.94 93 SER A C 1
ATOM 736 O O . SER A 1 93 ? 10.235 6.253 0.869 1.00 67.94 93 SER A O 1
ATOM 738 N N . THR A 1 94 ? 8.311 7.318 1.309 1.00 71.38 94 THR A N 1
ATOM 739 C CA . THR A 1 94 ? 8.751 8.076 2.488 1.00 71.38 94 THR A CA 1
ATOM 740 C C . THR A 1 94 ? 8.100 7.546 3.767 1.00 71.38 94 THR A C 1
ATOM 742 O O . THR A 1 94 ? 7.255 6.654 3.728 1.00 71.38 94 THR A O 1
ATOM 745 N N . LYS A 1 95 ? 8.491 8.093 4.929 1.00 70.00 95 LYS A N 1
ATOM 746 C CA . LYS A 1 95 ? 7.787 7.826 6.194 1.00 70.00 95 LYS A CA 1
ATOM 747 C C . LYS A 1 95 ? 6.308 8.195 6.050 1.00 70.00 95 LYS A C 1
ATOM 749 O O . LYS A 1 95 ? 6.002 9.224 5.452 1.00 70.00 95 LYS A O 1
ATOM 754 N N . LEU A 1 96 ? 5.443 7.367 6.631 1.00 71.88 96 LEU A N 1
ATOM 755 C CA . LEU A 1 96 ? 4.002 7.577 6.623 1.00 71.88 96 LEU A CA 1
ATOM 756 C C . LEU A 1 96 ? 3.663 8.881 7.353 1.00 71.88 96 LEU A C 1
ATOM 758 O O . LEU A 1 96 ? 4.006 9.044 8.526 1.00 71.88 96 LEU A O 1
ATOM 762 N N . SER A 1 97 ? 3.024 9.813 6.652 1.00 73.94 97 SER A N 1
ATOM 763 C CA . SER A 1 97 ? 2.500 11.036 7.252 1.00 73.94 97 SER A CA 1
ATOM 764 C C . SER A 1 97 ? 1.148 10.768 7.916 1.00 73.94 97 SER A C 1
ATOM 766 O O . SER A 1 97 ? 0.424 9.847 7.540 1.00 73.94 97 SER A O 1
ATOM 768 N N . ILE A 1 98 ? 0.746 11.627 8.857 1.00 73.88 98 ILE A N 1
ATOM 769 C CA . ILE A 1 98 ? -0.611 11.613 9.433 1.00 73.88 98 ILE A CA 1
ATOM 770 C C . ILE A 1 98 ? -1.667 11.736 8.318 1.00 73.88 98 ILE A C 1
ATOM 772 O O . ILE A 1 98 ? -2.730 11.120 8.391 1.00 73.88 98 ILE A O 1
ATOM 776 N N . ALA A 1 99 ? -1.358 12.478 7.249 1.00 76.94 99 ALA A N 1
ATOM 777 C CA . ALA A 1 99 ? -2.232 12.604 6.085 1.00 76.94 99 ALA A CA 1
ATOM 778 C C . ALA A 1 99 ? -2.461 11.260 5.364 1.00 76.94 99 ALA A C 1
ATOM 780 O O . ALA A 1 99 ? -3.582 10.982 4.937 1.00 76.94 99 ALA A O 1
ATOM 781 N N . ASP A 1 100 ? -1.442 10.400 5.302 1.00 77.44 100 ASP A N 1
ATOM 782 C CA . ASP A 1 100 ? -1.522 9.081 4.663 1.00 77.44 100 ASP A CA 1
ATOM 783 C C . ASP A 1 100 ? -2.332 8.079 5.500 1.00 77.44 100 ASP A C 1
ATOM 785 O O . ASP A 1 100 ? -2.874 7.112 4.965 1.00 77.44 100 ASP A O 1
ATOM 789 N N . CYS A 1 101 ? -2.469 8.333 6.806 1.00 78.69 101 CYS A N 1
ATOM 790 C CA . CYS A 1 101 ? -3.326 7.572 7.718 1.00 78.69 101 CYS A CA 1
ATOM 791 C C . CYS A 1 101 ? -4.808 7.969 7.633 1.00 78.69 101 CYS A C 1
ATOM 793 O O . CYS A 1 101 ? -5.662 7.267 8.174 1.00 78.69 101 CYS A O 1
ATOM 795 N N . ARG A 1 102 ? -5.165 9.058 6.940 1.00 84.12 102 ARG A N 1
ATOM 796 C CA . ARG A 1 102 ? -6.564 9.507 6.816 1.00 84.12 102 ARG A CA 1
ATOM 797 C C . ARG A 1 102 ? -7.521 8.430 6.276 1.00 84.12 102 ARG A C 1
ATOM 799 O O . ARG A 1 102 ? -8.604 8.292 6.837 1.00 84.12 102 ARG A O 1
ATOM 806 N N . PRO A 1 103 ? -7.159 7.619 5.261 1.00 84.25 103 PRO A N 1
ATOM 807 C CA . PRO A 1 103 ? -8.012 6.529 4.790 1.00 84.25 103 PRO A CA 1
ATOM 808 C C . PRO A 1 103 ? -8.225 5.428 5.836 1.00 84.25 103 PRO A C 1
ATOM 810 O O . PRO A 1 103 ? -9.251 4.753 5.801 1.00 84.25 103 PRO A O 1
ATOM 813 N N . LEU A 1 104 ? -7.269 5.220 6.751 1.00 84.69 104 LEU A N 1
ATOM 814 C CA . LEU A 1 104 ? -7.440 4.298 7.875 1.00 84.69 104 LEU A CA 1
ATOM 815 C C . LEU A 1 104 ? -8.471 4.851 8.859 1.00 84.69 104 LEU A C 1
ATOM 817 O O . LEU A 1 104 ? -9.402 4.134 9.210 1.00 84.69 104 LEU A O 1
ATOM 821 N N . LEU A 1 105 ? -8.340 6.126 9.235 1.00 86.00 105 LEU A N 1
ATOM 822 C CA . LEU A 1 105 ? -9.283 6.796 10.136 1.00 86.00 105 LEU A CA 1
ATOM 823 C C . LEU A 1 105 ? -10.705 6.775 9.567 1.00 86.00 105 LEU A C 1
ATOM 825 O O . LEU A 1 105 ? -11.611 6.290 10.227 1.00 86.00 105 LEU A O 1
ATOM 829 N N . GLN A 1 106 ? -10.880 7.131 8.292 1.00 89.31 106 GLN A N 1
ATOM 830 C CA . GLN A 1 106 ? -12.188 7.067 7.628 1.00 89.31 106 GLN A CA 1
ATOM 831 C C . GLN A 1 106 ? -12.798 5.656 7.637 1.00 89.31 106 GLN A C 1
ATOM 833 O O . GLN A 1 106 ? -14.006 5.502 7.798 1.00 89.31 106 GLN A O 1
ATOM 838 N N . LYS A 1 107 ? -11.979 4.605 7.475 1.00 88.06 107 LYS A N 1
ATOM 839 C CA . LYS A 1 107 ? -12.447 3.211 7.568 1.00 88.06 107 LYS A CA 1
ATOM 840 C C . LYS A 1 107 ? -12.856 2.834 8.990 1.00 88.06 107 LYS A C 1
ATOM 842 O O . LYS A 1 107 ? -13.803 2.067 9.149 1.00 88.06 107 LYS A O 1
ATOM 847 N N . ILE A 1 108 ? -12.136 3.326 9.996 1.00 88.75 108 ILE A N 1
ATOM 848 C CA . ILE A 1 108 ? -12.467 3.121 11.408 1.00 88.75 108 ILE A CA 1
ATOM 849 C C . ILE A 1 108 ? -13.790 3.822 11.720 1.00 88.75 108 ILE A C 1
ATOM 851 O O . ILE A 1 108 ? -14.713 3.162 12.191 1.00 88.75 108 ILE A O 1
ATOM 855 N N . ASP A 1 109 ? -13.925 5.097 11.359 1.00 90.00 109 ASP A N 1
ATOM 856 C CA . ASP A 1 109 ? -15.130 5.897 11.592 1.00 90.00 109 ASP A CA 1
ATOM 857 C C . ASP A 1 109 ? -16.358 5.283 10.912 1.00 90.00 109 ASP A C 1
ATOM 859 O O . ASP A 1 109 ? -17.402 5.119 11.540 1.00 90.00 109 ASP A O 1
ATOM 863 N N . ALA A 1 110 ? -16.224 4.843 9.656 1.00 90.62 110 ALA A N 1
ATOM 864 C CA . ALA A 1 110 ? -17.304 4.171 8.935 1.00 90.62 110 ALA A CA 1
ATOM 865 C C . ALA A 1 110 ? -17.751 2.866 9.619 1.00 90.62 110 ALA A C 1
ATOM 867 O O . ALA A 1 110 ? -18.942 2.551 9.646 1.00 90.62 110 ALA A O 1
ATOM 868 N N . ARG A 1 111 ? -16.817 2.101 10.201 1.00 88.50 111 ARG A N 1
ATOM 869 C CA . ARG A 1 111 ? -17.159 0.885 10.955 1.00 88.50 111 ARG A CA 1
ATOM 870 C C . ARG A 1 111 ? -17.780 1.197 12.309 1.00 88.50 111 ARG A C 1
ATOM 872 O O . ARG A 1 111 ? -18.739 0.529 12.676 1.00 88.50 111 ARG A O 1
ATOM 879 N N . LEU A 1 112 ? -17.279 2.208 13.017 1.00 87.50 112 LEU A N 1
ATOM 880 C CA . LEU A 1 112 ? -17.858 2.670 14.280 1.00 87.50 112 LEU A CA 1
ATOM 881 C C . LEU A 1 112 ? -19.299 3.145 14.080 1.00 87.50 112 LEU A C 1
ATOM 883 O O . LEU A 1 112 ? -20.184 2.731 14.828 1.00 87.50 112 LEU A O 1
ATOM 887 N N . ALA A 1 113 ? -19.547 3.932 13.030 1.00 88.00 113 ALA A N 1
ATOM 888 C CA . ALA A 1 113 ? -20.890 4.342 12.638 1.00 88.00 113 ALA A CA 1
ATOM 889 C C . ALA A 1 113 ? -21.782 3.123 12.359 1.00 88.00 113 ALA A C 1
ATOM 891 O O . ALA A 1 113 ? -22.863 3.014 12.932 1.00 88.00 113 ALA A O 1
ATOM 892 N N . GLY A 1 114 ? -21.303 2.145 11.581 1.00 86.31 114 GLY A N 1
ATOM 893 C CA . GLY A 1 114 ? -22.044 0.905 11.323 1.00 86.31 114 GLY A CA 1
ATOM 894 C C . GLY A 1 114 ? -22.352 0.091 12.588 1.00 86.31 114 GLY A C 1
ATOM 895 O O . GLY A 1 114 ? -23.446 -0.453 12.722 1.00 86.31 114 GLY A O 1
ATOM 896 N N . TRP A 1 115 ? -21.425 0.025 13.546 1.00 85.31 115 TRP A N 1
ATOM 897 C CA . TRP A 1 115 ? -21.621 -0.725 14.791 1.00 85.31 115 TRP A CA 1
ATOM 898 C C . TRP A 1 115 ? -22.489 -0.010 15.817 1.00 85.31 115 TRP A C 1
ATOM 900 O O . TRP A 1 115 ? -23.063 -0.676 16.678 1.00 85.31 115 TRP A O 1
ATOM 910 N N . SER A 1 116 ? -22.623 1.314 15.724 1.00 80.31 116 SER A N 1
ATOM 911 C CA . SER A 1 116 ? -23.527 2.076 16.589 1.00 80.31 116 SER A CA 1
ATOM 912 C C . SER A 1 116 ? -24.982 1.597 16.470 1.00 80.31 116 SER A C 1
ATOM 914 O O . SER A 1 116 ? -25.710 1.588 17.461 1.00 80.31 116 SER A O 1
ATOM 916 N N . HIS A 1 117 ? -25.361 1.088 15.294 1.00 80.25 117 HIS A N 1
ATOM 917 C CA . HIS A 1 117 ? -26.690 0.551 15.005 1.00 80.25 117 HIS A CA 1
ATOM 918 C C . HIS A 1 117 ? -26.882 -0.914 15.436 1.00 80.25 117 HIS A C 1
ATOM 920 O O . HIS A 1 117 ? -2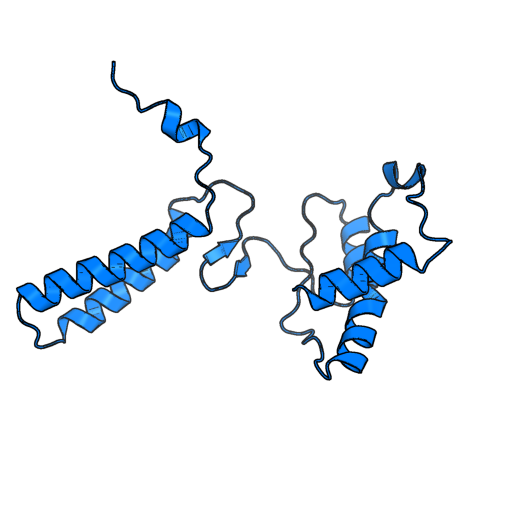7.991 -1.438 15.345 1.00 80.25 117 HIS A O 1
ATOM 926 N N . LEU A 1 118 ? -25.835 -1.599 15.912 1.00 83.19 118 LEU A N 1
ATOM 927 C CA . LEU A 1 118 ? -25.940 -2.991 16.344 1.00 83.19 118 LEU A CA 1
ATOM 928 C C . LEU A 1 118 ? -26.504 -3.087 17.767 1.00 83.19 118 LEU A C 1
ATOM 930 O O . LEU A 1 118 ? -25.989 -2.479 18.717 1.00 83.19 118 LEU A O 1
ATOM 934 N N . ASN A 1 119 ? -27.519 -3.937 17.933 1.00 86.44 119 ASN A N 1
ATOM 935 C CA . ASN A 1 119 ? -28.122 -4.243 19.230 1.00 86.44 119 ASN A CA 1
ATOM 936 C C . ASN A 1 119 ? -27.278 -5.270 20.014 1.00 86.44 119 ASN A C 1
ATOM 938 O O . ASN A 1 119 ? -27.696 -6.393 20.280 1.00 86.44 119 ASN A O 1
ATOM 942 N N . LEU A 1 120 ? -26.033 -4.897 20.311 1.00 85.94 120 LEU A N 1
ATOM 943 C CA . LEU A 1 120 ? -25.062 -5.685 21.073 1.00 85.94 120 LEU A CA 1
ATOM 944 C C . LEU A 1 120 ? -25.028 -5.241 22.536 1.00 85.94 120 LEU A C 1
ATOM 946 O O . LEU A 1 120 ? -25.137 -4.049 22.833 1.00 85.94 120 LEU A O 1
ATOM 950 N N . SER A 1 121 ? -24.759 -6.189 23.435 1.00 92.06 121 SER A N 1
ATOM 951 C CA . SER A 1 121 ? -24.425 -5.877 24.826 1.00 92.06 121 SER A CA 1
ATOM 952 C C . SER A 1 121 ? -23.158 -5.016 24.908 1.00 92.06 121 SER A C 1
ATOM 954 O O . SER A 1 121 ? -22.312 -5.031 24.008 1.00 92.06 121 SER A O 1
ATOM 956 N N . PHE A 1 122 ? -22.986 -4.287 26.012 1.00 88.25 122 PHE A N 1
ATOM 957 C CA . PHE A 1 122 ? -21.790 -3.469 26.245 1.00 88.25 122 PHE A CA 1
ATOM 958 C C . PHE A 1 122 ? -20.487 -4.283 26.122 1.00 88.25 122 PHE A C 1
ATOM 960 O O . PHE A 1 122 ? -19.532 -3.859 25.464 1.00 88.25 122 PHE A O 1
ATOM 967 N N . ALA A 1 123 ? -20.479 -5.496 26.686 1.00 91.56 123 ALA A N 1
ATOM 968 C CA . ALA A 1 123 ? -19.362 -6.428 26.567 1.00 91.56 123 ALA A CA 1
ATOM 969 C C . ALA A 1 123 ? -19.114 -6.842 25.105 1.00 91.56 123 ALA A C 1
ATOM 971 O O . ALA A 1 123 ? -17.971 -6.830 24.647 1.00 91.56 123 ALA A O 1
ATOM 972 N N . GLY A 1 124 ? -20.179 -7.124 24.344 1.00 91.12 124 GLY A N 1
ATOM 973 C CA . GLY A 1 124 ? -20.087 -7.460 22.922 1.00 91.12 124 GLY A CA 1
ATOM 974 C C . GLY A 1 124 ? -19.503 -6.324 22.079 1.00 91.12 124 GLY A C 1
ATOM 975 O O . GLY A 1 124 ? -18.608 -6.560 21.268 1.00 91.12 124 GLY A O 1
ATOM 976 N N . ARG A 1 125 ? -19.935 -5.078 22.317 1.00 89.50 125 ARG A N 1
ATOM 977 C CA . ARG A 1 125 ? -19.391 -3.883 21.643 1.00 89.50 125 ARG A CA 1
ATOM 978 C C . ARG A 1 125 ? -17.906 -3.689 21.942 1.00 89.50 125 ARG A C 1
ATOM 980 O O . ARG A 1 125 ? -17.122 -3.454 21.026 1.00 89.50 125 ARG A O 1
ATOM 987 N N . THR A 1 126 ? -17.512 -3.837 23.206 1.00 90.00 126 THR A N 1
ATOM 988 C CA . THR A 1 126 ? -16.114 -3.675 23.637 1.00 90.00 126 THR A CA 1
ATOM 989 C C . THR A 1 126 ? -15.208 -4.736 23.016 1.00 90.00 126 THR A C 1
ATOM 991 O O . THR A 1 126 ? -14.129 -4.418 22.511 1.00 90.00 126 THR A O 1
ATOM 994 N N . GLN A 1 127 ? -15.659 -5.993 22.987 1.00 93.56 127 GLN A N 1
ATOM 995 C CA . GLN A 1 127 ? -14.901 -7.086 22.386 1.00 93.56 127 GLN A CA 1
ATOM 996 C C . GLN A 1 127 ? -14.785 -6.940 20.864 1.00 93.56 127 GLN A C 1
ATOM 998 O O . GLN A 1 127 ? -13.703 -7.155 20.315 1.00 93.56 127 GLN A O 1
ATOM 1003 N N . LEU A 1 128 ? -15.866 -6.533 20.188 1.00 90.81 128 LEU A N 1
ATOM 1004 C CA . LEU A 1 128 ? -15.871 -6.264 18.747 1.00 90.81 128 LEU A CA 1
ATOM 1005 C C . LEU A 1 128 ? -14.901 -5.134 18.387 1.00 90.81 128 LEU A C 1
ATOM 1007 O O . LEU A 1 128 ? -14.095 -5.273 17.468 1.00 90.81 128 LEU A O 1
ATOM 1011 N N . LEU A 1 129 ? -14.944 -4.033 19.142 1.00 90.69 129 LEU A N 1
ATOM 1012 C CA . LEU A 1 129 ? -14.031 -2.915 18.948 1.00 90.69 129 LEU A CA 1
ATOM 1013 C C . LEU A 1 129 ? -12.582 -3.376 19.108 1.00 90.69 129 LEU A C 1
ATOM 1015 O O . LEU A 1 129 ? -11.751 -3.124 18.239 1.00 90.69 129 LEU A O 1
ATOM 1019 N N . ARG A 1 130 ? -12.280 -4.100 20.190 1.00 91.38 130 ARG A N 1
ATOM 1020 C CA . ARG A 1 130 ? -10.923 -4.564 20.486 1.00 91.38 130 ARG A CA 1
ATOM 1021 C C . ARG A 1 130 ? -10.385 -5.495 19.402 1.00 91.38 130 ARG A C 1
ATOM 1023 O O . ARG A 1 130 ? -9.253 -5.303 18.958 1.00 91.38 130 ARG A O 1
ATOM 1030 N N . SER A 1 131 ? -11.173 -6.476 18.963 1.00 93.75 131 SER A N 1
ATOM 1031 C CA . SER A 1 131 ? -10.733 -7.463 17.973 1.00 93.75 131 SER A CA 1
ATOM 1032 C C . SER A 1 131 ? -10.501 -6.830 16.601 1.00 93.75 131 SER A C 1
ATOM 1034 O O . SER A 1 131 ? -9.439 -7.016 16.003 1.00 93.75 131 SER A O 1
ATOM 1036 N N . VAL A 1 132 ? -11.446 -6.018 16.120 1.00 91.75 132 VAL A N 1
ATOM 1037 C CA . VAL A 1 132 ? -11.360 -5.427 14.782 1.00 91.75 132 VAL A CA 1
ATOM 1038 C C . VAL A 1 132 ? -10.309 -4.325 14.728 1.00 91.75 132 VAL A C 1
ATOM 1040 O O . VAL A 1 132 ? -9.527 -4.282 13.776 1.00 91.75 132 VAL A O 1
ATOM 1043 N N . MET A 1 133 ? -10.243 -3.460 15.744 1.00 89.12 133 MET A N 1
ATOM 1044 C CA . MET A 1 133 ? -9.218 -2.418 15.795 1.00 89.12 133 MET A CA 1
ATOM 1045 C C . MET A 1 133 ? -7.830 -3.042 15.875 1.00 89.12 133 MET A C 1
ATOM 1047 O O . MET A 1 133 ? -6.942 -2.629 15.135 1.00 89.12 133 MET A O 1
ATOM 1051 N N . SER A 1 134 ? -7.631 -4.063 16.714 1.00 90.12 134 SER A N 1
ATOM 1052 C CA . SER A 1 134 ? -6.342 -4.753 16.805 1.00 90.12 134 SER A CA 1
ATOM 1053 C C . SER A 1 134 ? -5.929 -5.369 15.463 1.00 90.12 134 SER A C 1
ATOM 1055 O O . SER A 1 134 ? -4.801 -5.150 15.022 1.00 90.12 134 SER A O 1
ATOM 1057 N N . ALA A 1 135 ? -6.850 -6.036 14.760 1.00 90.94 135 ALA A N 1
ATOM 1058 C CA . ALA A 1 135 ? -6.579 -6.616 13.445 1.00 90.94 135 ALA A CA 1
ATOM 1059 C C . ALA A 1 135 ? -6.212 -5.557 12.388 1.00 90.94 135 ALA A C 1
ATOM 1061 O O . ALA A 1 135 ? -5.273 -5.751 11.614 1.00 90.94 135 ALA A O 1
ATOM 1062 N N . MET A 1 136 ? -6.907 -4.414 12.366 1.00 88.94 136 MET A N 1
ATOM 1063 C CA . MET A 1 136 ? -6.589 -3.313 11.450 1.00 88.94 136 MET A CA 1
ATOM 1064 C C . MET A 1 136 ? -5.208 -2.717 11.708 1.00 88.94 136 MET A C 1
ATOM 1066 O O . MET A 1 136 ? -4.437 -2.524 10.766 1.00 88.94 136 MET A O 1
ATOM 1070 N N . HIS A 1 137 ? -4.893 -2.439 12.976 1.00 85.62 137 HIS A N 1
ATOM 1071 C CA . HIS A 1 137 ? -3.587 -1.909 13.356 1.00 85.62 137 HIS A CA 1
ATOM 1072 C C . HIS A 1 137 ? -2.475 -2.900 13.010 1.00 85.62 137 HIS A C 1
ATOM 1074 O O . HIS A 1 137 ? -1.472 -2.499 12.427 1.00 85.62 137 HIS A O 1
ATOM 1080 N N . ALA A 1 138 ? -2.669 -4.190 13.299 1.00 88.44 138 ALA A N 1
ATOM 1081 C CA . ALA A 1 138 ? -1.709 -5.234 12.960 1.00 88.44 138 ALA A CA 1
ATOM 1082 C C . ALA A 1 138 ? -1.469 -5.327 11.444 1.00 88.44 138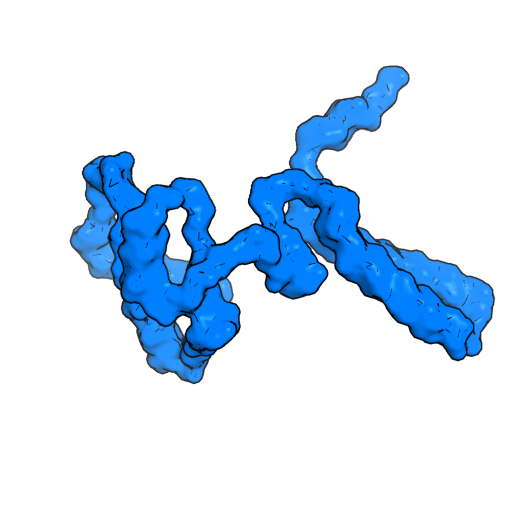 ALA A C 1
ATOM 1084 O O . ALA A 1 138 ? -0.321 -5.411 11.011 1.00 88.44 138 ALA A O 1
ATOM 1085 N N . TYR A 1 139 ? -2.526 -5.237 10.628 1.00 87.75 139 TYR A N 1
ATOM 1086 C CA . TYR A 1 139 ? -2.406 -5.235 9.169 1.00 87.75 139 TYR A CA 1
ATOM 1087 C C . TYR A 1 139 ? -1.557 -4.060 8.664 1.00 87.75 139 TYR A C 1
ATOM 1089 O O . TYR A 1 139 ? -0.591 -4.267 7.930 1.00 87.75 139 TYR A O 1
ATOM 1097 N N . TRP A 1 140 ? -1.849 -2.835 9.110 1.00 84.38 140 TRP A N 1
ATOM 1098 C CA . TRP A 1 140 ? -1.070 -1.654 8.716 1.00 84.38 140 TRP A CA 1
ATOM 1099 C C . TRP A 1 140 ? 0.375 -1.723 9.223 1.00 84.38 140 TRP A C 1
ATOM 1101 O O . TRP A 1 140 ? 1.305 -1.449 8.466 1.00 84.38 140 TRP A O 1
ATOM 1111 N N . ALA A 1 141 ? 0.582 -2.161 10.466 1.00 82.56 141 ALA A N 1
ATOM 1112 C CA . ALA A 1 141 ? 1.910 -2.328 11.051 1.00 82.56 141 ALA A CA 1
ATOM 1113 C C . ALA A 1 141 ? 2.748 -3.412 10.350 1.00 82.56 141 ALA A C 1
ATOM 1115 O O . ALA A 1 141 ? 3.970 -3.306 10.317 1.00 82.56 141 ALA A O 1
ATOM 1116 N N . SER A 1 142 ? 2.119 -4.441 9.772 1.00 82.06 142 SER A N 1
ATOM 1117 C CA . SER A 1 142 ? 2.830 -5.480 9.012 1.00 82.06 142 SER A CA 1
ATOM 1118 C C . SER A 1 142 ? 3.375 -4.975 7.671 1.00 82.06 142 SER A C 1
ATOM 1120 O O . SER A 1 142 ? 4.418 -5.439 7.216 1.00 82.06 142 SER A O 1
ATOM 1122 N N . ILE A 1 143 ? 2.692 -4.005 7.055 1.00 78.56 143 ILE A N 1
ATOM 1123 C CA . ILE A 1 143 ? 3.073 -3.427 5.759 1.00 78.56 143 ILE A CA 1
ATOM 1124 C C . ILE A 1 143 ? 4.140 -2.348 5.947 1.00 78.56 143 ILE A C 1
ATOM 1126 O O . ILE A 1 143 ? 5.123 -2.297 5.206 1.00 78.56 143 ILE A O 1
ATOM 1130 N N . PHE A 1 144 ? 3.976 -1.492 6.955 1.00 74.00 144 PHE A N 1
ATOM 1131 C CA . PHE A 1 144 ? 4.966 -0.475 7.280 1.00 74.00 144 PHE A CA 1
ATOM 1132 C C . PHE A 1 144 ? 6.013 -1.059 8.222 1.00 74.00 144 PHE A C 1
ATOM 1134 O O . PHE A 1 144 ? 5.804 -1.127 9.429 1.00 74.00 144 PHE A O 1
ATOM 1141 N N . LEU A 1 145 ? 7.170 -1.443 7.674 1.00 63.59 145 LEU A N 1
ATOM 1142 C CA . LEU A 1 145 ? 8.328 -1.845 8.472 1.00 63.59 145 LEU A CA 1
ATOM 1143 C C . LEU A 1 145 ? 8.687 -0.732 9.472 1.00 63.59 145 LEU A C 1
ATOM 1145 O O . LEU A 1 145 ? 9.373 0.239 9.137 1.00 63.59 145 LEU A O 1
ATOM 1149 N N . LEU A 1 146 ? 8.270 -0.894 10.729 1.00 53.44 146 LEU A N 1
ATOM 1150 C CA . LEU A 1 146 ? 8.836 -0.159 11.851 1.00 53.44 146 LEU A CA 1
ATOM 1151 C C . LEU A 1 146 ? 10.307 -0.561 11.938 1.00 53.44 146 LEU A C 1
ATOM 1153 O O . LEU A 1 146 ? 10.662 -1.662 12.363 1.00 53.44 146 LEU A O 1
ATOM 1157 N N . ARG A 1 147 ? 11.188 0.323 11.468 1.00 41.94 147 ARG A N 1
ATOM 1158 C CA . ARG A 1 147 ? 12.633 0.108 11.521 1.00 41.94 147 ARG A CA 1
ATOM 1159 C C . ARG A 1 147 ? 13.011 -0.133 12.988 1.00 41.94 147 ARG A C 1
ATOM 1161 O O . ARG A 1 147 ? 12.922 0.791 13.787 1.00 41.94 147 ARG A O 1
ATOM 1168 N N . ARG A 1 148 ? 13.483 -1.342 13.338 1.00 44.62 148 ARG A N 1
ATOM 1169 C CA . ARG A 1 148 ? 13.896 -1.734 14.713 1.00 44.62 148 ARG A CA 1
ATOM 1170 C C . ARG A 1 148 ? 14.790 -0.705 15.422 1.00 44.62 148 ARG A C 1
ATOM 1172 O O . ARG A 1 148 ? 14.826 -0.672 16.647 1.00 44.62 148 ARG A O 1
ATOM 1179 N N . GLN A 1 149 ? 15.497 0.140 14.672 1.00 48.72 149 GLN A N 1
ATOM 1180 C CA . GLN A 1 149 ? 16.311 1.233 15.204 1.00 48.72 149 GLN A CA 1
ATOM 1181 C C . GLN A 1 149 ? 15.526 2.234 16.073 1.00 48.72 149 GLN A C 1
ATOM 1183 O O . GLN A 1 149 ? 16.123 2.805 16.980 1.00 48.72 149 GLN A O 1
ATOM 1188 N N . SER A 1 150 ? 14.216 2.433 15.862 1.00 42.84 150 SER A N 1
ATOM 1189 C CA . SER A 1 150 ? 13.410 3.316 16.723 1.00 42.84 150 SER A CA 1
ATOM 1190 C C . SER A 1 150 ? 12.979 2.666 18.043 1.00 42.84 150 SER A C 1
ATOM 1192 O O . SER A 1 150 ? 12.702 3.387 18.992 1.00 42.84 150 SER A O 1
ATOM 1194 N N . LEU A 1 151 ? 12.972 1.330 18.136 1.00 50.09 151 LEU A N 1
ATOM 1195 C CA . LEU A 1 151 ? 12.583 0.590 19.349 1.00 50.09 151 LEU A CA 1
ATOM 1196 C C . LEU A 1 151 ? 13.740 0.401 20.345 1.00 50.09 151 LEU A C 1
ATOM 1198 O O . LEU A 1 151 ? 13.507 0.069 21.500 1.00 50.09 151 LEU A O 1
ATOM 1202 N N . ARG A 1 152 ? 14.998 0.627 19.933 1.00 44.81 152 ARG A N 1
ATOM 1203 C CA . ARG A 1 152 ? 16.158 0.576 20.848 1.00 44.81 152 ARG A CA 1
ATOM 1204 C C . ARG A 1 152 ? 16.313 1.824 21.724 1.00 44.81 152 ARG A C 1
ATOM 1206 O O . ARG A 1 152 ? 17.057 1.763 22.692 1.00 44.81 152 ARG A O 1
ATOM 1213 N N . LYS A 1 153 ? 15.636 2.934 21.403 1.00 47.31 153 LYS A N 1
ATOM 1214 C CA . LYS A 1 153 ? 15.722 4.189 22.175 1.00 47.31 153 LYS A CA 1
ATOM 1215 C C . LYS A 1 153 ? 14.709 4.295 23.321 1.00 47.31 153 LYS A C 1
ATOM 1217 O O . LYS A 1 153 ? 14.760 5.262 24.064 1.00 47.31 153 LYS A O 1
ATOM 1222 N N . SER A 1 154 ? 13.808 3.325 23.473 1.00 43.81 154 SER A N 1
ATOM 1223 C CA . SER A 1 154 ? 12.808 3.293 24.548 1.00 43.81 154 SER A CA 1
ATOM 1224 C C . SER A 1 154 ? 13.138 2.237 25.604 1.00 43.81 154 SER A C 1
ATOM 1226 O O . SER A 1 154 ? 12.243 1.539 26.080 1.00 43.81 154 SER A O 1
ATOM 1228 N N . LYS A 1 155 ? 14.424 2.058 25.924 1.00 35.28 155 LYS A N 1
ATOM 1229 C CA . LYS A 1 155 ? 14.810 1.406 27.173 1.00 35.28 155 LYS A CA 1
ATOM 1230 C C . LYS A 1 155 ? 14.954 2.544 28.190 1.00 35.28 155 LYS A C 1
ATOM 1232 O O . LYS A 1 155 ? 15.876 3.335 28.010 1.00 35.28 155 LYS A O 1
ATOM 1237 N N . PRO A 1 156 ? 14.012 2.722 29.131 1.00 49.81 156 PRO A N 1
ATOM 1238 C CA . PRO A 1 156 ? 14.216 3.672 30.214 1.00 49.81 156 PRO A CA 1
ATOM 1239 C C . PRO A 1 156 ? 15.420 3.194 31.034 1.00 49.81 156 PRO A C 1
ATOM 1241 O O . PRO A 1 156 ? 15.491 2.010 31.382 1.00 49.81 156 PRO A O 1
ATOM 1244 N N . GLU A 1 157 ? 16.383 4.091 31.231 1.00 39.03 157 GLU A N 1
ATOM 1245 C CA . GLU A 1 157 ? 17.261 4.049 32.404 1.00 39.03 157 GLU A CA 1
ATOM 1246 C C . GLU A 1 157 ? 16.447 4.395 33.653 1.00 39.03 157 GLU A C 1
ATOM 1248 O O . GLU A 1 157 ? 15.507 5.219 33.527 1.00 39.03 157 GLU A O 1
#

Organism: Sesamum radiatum (NCBI:txid300843)

Secondary structure (DSSP, 8-state):
-HHHHHHHHHHHHH-TT----TTHHHHTTHHHHHHHHHHHHHHHHHHSPPP-TTT-EE---S--HHHHHHHHHHHTSEEP-SSEEETTEEE-SSPPPTTTTHHHHHHHHHHHHHHHTS---HHHHHHHHHHHHHHHHHHHHHHS---GGGTTT----

Radius of gyration: 22.68 Å; chains: 1; bounding box: 58×34×57 Å